Protein AF-G1VWC5-F1 (afdb_monomer_lite)

Structure (mmCIF, N/CA/C/O backbone):
data_AF-G1VWC5-F1
#
_entry.id   AF-G1VWC5-F1
#
loop_
_atom_site.group_PDB
_atom_site.id
_atom_site.type_symbol
_atom_site.label_atom_id
_atom_site.label_alt_id
_atom_site.label_comp_id
_atom_site.label_asym_id
_atom_site.label_entity_id
_atom_site.label_seq_id
_atom_site.pdbx_PDB_ins_code
_atom_site.Cartn_x
_atom_site.Cartn_y
_atom_site.Cartn_z
_atom_site.occupancy
_atom_site.B_iso_or_equiv
_atom_site.auth_seq_id
_atom_site.auth_comp_id
_atom_site.auth_asym_id
_atom_site.auth_atom_id
_atom_site.pdbx_PDB_model_num
ATOM 1 N N . MET A 1 1 ? 5.003 11.537 8.526 1.00 74.00 1 MET A N 1
ATOM 2 C CA . MET A 1 1 ? 4.311 10.299 8.932 1.00 74.00 1 MET A CA 1
ATOM 3 C C . MET A 1 1 ? 5.145 9.100 8.529 1.00 74.00 1 MET A C 1
ATOM 5 O O . MET A 1 1 ? 5.604 9.043 7.395 1.00 74.00 1 MET A O 1
ATOM 9 N N . ASN A 1 2 ? 5.349 8.162 9.444 1.00 90.38 2 ASN A N 1
ATOM 10 C CA . ASN A 1 2 ? 5.907 6.845 9.176 1.00 90.38 2 ASN A CA 1
ATOM 11 C C . ASN A 1 2 ? 4.805 5.872 8.699 1.00 90.38 2 ASN A C 1
ATOM 13 O O . ASN A 1 2 ? 3.610 6.143 8.827 1.00 90.38 2 ASN A O 1
ATOM 17 N N . LYS A 1 3 ? 5.200 4.713 8.159 1.00 87.88 3 LYS A N 1
ATOM 18 C CA . LYS A 1 3 ? 4.274 3.699 7.619 1.00 87.88 3 LYS A CA 1
ATOM 19 C C . LYS A 1 3 ? 3.221 3.238 8.637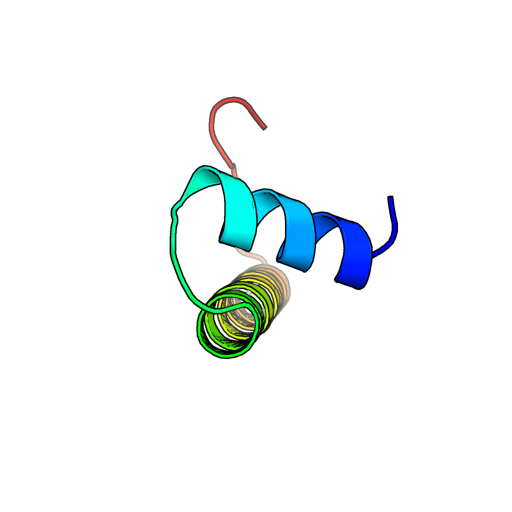 1.00 87.88 3 LYS A C 1
ATOM 21 O O . LYS A 1 3 ? 2.064 3.046 8.279 1.00 87.88 3 LYS A O 1
ATOM 26 N N . ASN A 1 4 ? 3.600 3.103 9.907 1.00 92.00 4 ASN A N 1
ATOM 27 C CA . ASN A 1 4 ? 2.685 2.666 10.961 1.00 92.00 4 ASN A CA 1
ATOM 28 C C . ASN A 1 4 ? 1.647 3.743 11.314 1.00 92.00 4 ASN A C 1
ATOM 30 O O . ASN A 1 4 ? 0.509 3.403 11.628 1.00 92.00 4 ASN A O 1
ATOM 34 N N . GLU A 1 5 ? 2.014 5.024 11.242 1.00 94.12 5 GLU A N 1
ATOM 35 C CA . GLU A 1 5 ? 1.081 6.145 11.407 1.00 94.12 5 GLU A CA 1
ATOM 36 C C . GLU A 1 5 ? 0.046 6.166 10.275 1.00 94.12 5 GLU A C 1
ATOM 38 O O . GLU A 1 5 ? -1.146 6.271 10.552 1.00 94.12 5 GLU A O 1
ATOM 43 N N . ILE A 1 6 ? 0.478 5.953 9.025 1.00 93.12 6 ILE A N 1
ATOM 44 C CA . ILE A 1 6 ? -0.416 5.856 7.857 1.00 93.12 6 ILE A CA 1
ATOM 45 C C . ILE A 1 6 ? -1.395 4.685 8.014 1.00 93.12 6 ILE A C 1
ATOM 47 O O . ILE A 1 6 ? -2.600 4.860 7.846 1.00 93.12 6 ILE A O 1
ATOM 51 N N . ILE A 1 7 ? -0.895 3.498 8.380 1.00 94.62 7 ILE A N 1
ATOM 52 C CA . ILE A 1 7 ? -1.731 2.303 8.581 1.00 94.62 7 ILE A CA 1
ATOM 53 C C . ILE A 1 7 ? -2.795 2.561 9.651 1.00 94.62 7 ILE A C 1
ATOM 55 O O . ILE A 1 7 ? -3.961 2.241 9.440 1.00 94.62 7 ILE A O 1
ATOM 59 N N . ARG A 1 8 ? -2.418 3.157 10.789 1.00 94.56 8 ARG A N 1
ATOM 60 C CA . ARG A 1 8 ? -3.370 3.463 11.867 1.00 94.56 8 ARG A CA 1
ATOM 61 C C . ARG A 1 8 ? -4.427 4.469 11.428 1.00 94.56 8 ARG A C 1
ATOM 63 O O . ARG A 1 8 ? -5.596 4.284 11.749 1.00 94.56 8 ARG A O 1
ATOM 70 N N . GLU A 1 9 ? -4.032 5.510 10.703 1.00 95.06 9 GLU A N 1
ATOM 71 C CA . GLU A 1 9 ? -4.964 6.539 10.246 1.00 95.06 9 GLU A CA 1
ATOM 72 C C . GLU A 1 9 ? -5.968 5.988 9.224 1.00 95.06 9 GLU A C 1
ATOM 74 O O . GLU A 1 9 ? -7.165 6.258 9.333 1.00 95.06 9 GLU A O 1
ATOM 79 N N . ILE A 1 10 ? -5.508 5.173 8.271 1.00 93.75 10 ILE A N 1
ATOM 80 C CA . ILE A 1 10 ? -6.375 4.528 7.276 1.00 93.75 10 ILE A CA 1
ATOM 81 C C . ILE A 1 10 ? -7.313 3.525 7.951 1.00 93.75 10 ILE A C 1
ATOM 83 O O . ILE A 1 10 ? -8.516 3.571 7.700 1.00 93.75 10 ILE A O 1
ATOM 87 N N . ALA A 1 11 ? -6.791 2.673 8.839 1.00 95.25 11 ALA A N 1
ATOM 88 C CA . ALA A 1 11 ? -7.589 1.705 9.589 1.00 95.25 11 ALA A CA 1
ATOM 89 C C . ALA A 1 11 ? -8.712 2.399 10.373 1.00 95.25 11 ALA A C 1
ATOM 91 O O . ALA A 1 11 ? -9.874 2.004 10.288 1.00 95.25 11 ALA A O 1
ATOM 92 N N . TYR A 1 12 ? -8.377 3.493 11.067 1.00 96.00 12 TYR A N 1
ATOM 93 C CA . TYR A 1 12 ? -9.339 4.298 11.814 1.00 96.00 12 TYR A CA 1
ATOM 94 C C . TYR A 1 12 ? -10.396 4.943 10.907 1.00 96.00 12 TYR A C 1
ATOM 96 O O . TYR A 1 12 ? -11.588 4.820 11.176 1.00 96.00 12 TYR A O 1
ATOM 104 N N . LYS A 1 13 ? -9.984 5.596 9.811 1.00 95.56 13 LYS A N 1
ATOM 105 C CA . LYS A 1 13 ? -10.901 6.279 8.881 1.00 95.56 13 LYS A CA 1
ATOM 106 C C . LYS A 1 13 ? -11.850 5.325 8.157 1.00 95.56 13 LYS A C 1
ATOM 108 O O . LYS A 1 13 ? -12.978 5.705 7.869 1.00 95.56 13 LYS A O 1
ATOM 113 N N . GLN A 1 14 ? -11.384 4.119 7.841 1.00 93.75 14 GLN A N 1
ATOM 114 C CA . GLN A 1 14 ? -12.140 3.125 7.078 1.00 93.75 14 GLN A CA 1
ATOM 115 C C . GLN A 1 14 ? -12.889 2.123 7.971 1.00 93.75 14 GLN A C 1
ATOM 117 O O . GLN A 1 14 ? -13.662 1.316 7.464 1.00 93.75 14 GLN A O 1
ATOM 122 N N . GLY A 1 15 ? -12.673 2.153 9.292 1.00 94.62 15 GLY A N 1
ATOM 123 C CA . GLY A 1 15 ? -13.307 1.223 10.232 1.00 94.62 15 GLY A CA 1
ATOM 124 C C . GLY A 1 15 ? -12.879 -0.236 10.042 1.00 94.62 15 GLY A C 1
ATOM 125 O O . GLY A 1 15 ? -13.640 -1.146 10.364 1.00 94.62 15 GLY A O 1
ATOM 126 N N . ILE A 1 16 ? -11.677 -0.469 9.510 1.00 94.38 16 ILE A N 1
ATOM 127 C CA . ILE A 1 16 ? -11.122 -1.806 9.255 1.00 94.38 16 ILE A CA 1
ATOM 128 C C . ILE A 1 16 ? -9.935 -2.080 10.179 1.00 94.38 16 ILE A C 1
ATOM 130 O O . ILE A 1 16 ? -9.339 -1.165 10.747 1.00 94.38 16 ILE A O 1
ATOM 134 N N . SER A 1 17 ? -9.562 -3.352 10.342 1.00 95.31 17 SER A N 1
ATOM 135 C CA . SER A 1 17 ? -8.446 -3.699 11.222 1.00 95.31 17 SER A CA 1
ATOM 136 C C . SER A 1 17 ? -7.105 -3.196 10.671 1.00 95.31 17 SER A C 1
ATOM 138 O O . SER A 1 17 ? -6.862 -3.155 9.459 1.00 95.31 17 SER A O 1
ATOM 140 N N . SER A 1 18 ? -6.191 -2.848 11.579 1.00 92.31 18 SER A N 1
ATOM 141 C CA . SER A 1 18 ? -4.820 -2.456 11.228 1.00 92.31 18 SER A CA 1
ATOM 142 C C . SER A 1 18 ? -4.056 -3.572 10.511 1.00 92.31 18 SER A C 1
ATOM 144 O O . SER A 1 18 ? -3.181 -3.285 9.702 1.00 92.31 18 SER A O 1
ATOM 146 N N . GLU A 1 19 ? -4.384 -4.837 10.790 1.00 93.69 19 GLU A N 1
ATOM 147 C CA . GLU A 1 19 ? -3.792 -6.003 10.126 1.00 93.69 19 GLU A CA 1
ATOM 148 C C . GLU A 1 19 ? -4.215 -6.087 8.656 1.00 93.69 19 GLU A C 1
ATOM 150 O O . GLU A 1 19 ? -3.360 -6.175 7.776 1.00 93.69 19 GLU A O 1
ATOM 155 N N . VAL A 1 20 ? -5.516 -5.951 8.382 1.00 94.06 20 VAL A N 1
ATOM 156 C CA . VAL A 1 20 ? -6.043 -5.904 7.010 1.00 94.06 20 VAL A CA 1
ATOM 157 C C . VAL A 1 20 ? -5.471 -4.696 6.267 1.00 94.06 20 VAL A C 1
ATOM 159 O O . VAL A 1 20 ? -4.997 -4.822 5.141 1.00 94.06 20 VAL A O 1
ATOM 162 N N . THR A 1 21 ? -5.428 -3.534 6.921 1.00 95.69 21 THR A N 1
ATOM 163 C CA . THR A 1 21 ? -4.858 -2.306 6.344 1.00 95.69 21 THR A CA 1
ATOM 164 C C . THR A 1 21 ? -3.379 -2.467 6.006 1.00 95.69 21 THR A C 1
ATOM 166 O O . THR A 1 21 ? -2.938 -2.037 4.943 1.00 95.69 21 THR A O 1
ATOM 169 N N . LYS A 1 22 ? -2.603 -3.110 6.885 1.00 95.75 22 LYS A N 1
ATOM 170 C CA . LYS A 1 22 ? -1.194 -3.411 6.629 1.00 95.75 22 LYS A CA 1
ATOM 171 C C . LYS A 1 22 ? -1.041 -4.280 5.380 1.00 95.75 22 LYS A C 1
ATOM 173 O O . LYS A 1 22 ? -0.240 -3.928 4.523 1.00 95.75 22 LYS A O 1
ATOM 178 N N . GLY A 1 23 ? -1.842 -5.340 5.250 1.00 95.38 23 GLY A N 1
ATOM 179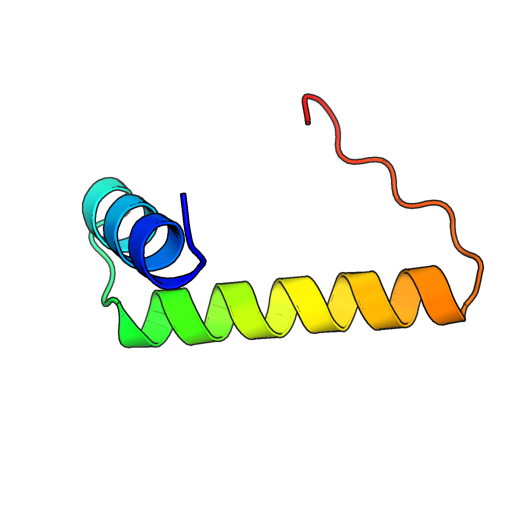 C CA . GLY A 1 23 ? -1.830 -6.203 4.066 1.00 95.38 23 GLY A CA 1
ATOM 180 C C . GLY A 1 23 ? -2.123 -5.441 2.770 1.00 95.38 23 GLY A C 1
ATOM 181 O O . GLY A 1 23 ? -1.399 -5.598 1.792 1.00 95.38 23 GLY A O 1
ATOM 182 N N . ILE A 1 24 ? -3.120 -4.551 2.784 1.00 95.06 24 ILE A N 1
ATOM 183 C CA . ILE A 1 24 ? -3.468 -3.711 1.625 1.00 95.06 24 ILE A CA 1
ATOM 184 C C . ILE A 1 24 ? -2.310 -2.774 1.249 1.00 95.06 24 ILE A C 1
ATOM 186 O O . ILE A 1 24 ? -1.970 -2.649 0.074 1.00 95.06 24 ILE A O 1
ATOM 190 N N . ILE A 1 25 ? -1.689 -2.118 2.233 1.00 93.50 25 ILE A N 1
ATOM 191 C CA . ILE A 1 25 ? -0.575 -1.190 1.993 1.00 93.50 25 ILE A CA 1
ATOM 192 C C . ILE A 1 25 ? 0.673 -1.925 1.495 1.00 93.50 25 ILE A C 1
ATOM 194 O O . ILE A 1 25 ? 1.357 -1.420 0.608 1.00 93.50 25 ILE A O 1
ATOM 198 N N . ASP A 1 26 ? 0.969 -3.103 2.044 1.00 94.62 26 ASP A N 1
ATOM 199 C CA . ASP A 1 26 ? 2.095 -3.928 1.602 1.00 94.62 26 ASP A CA 1
ATOM 200 C C . ASP A 1 26 ? 1.908 -4.352 0.134 1.00 94.62 26 ASP A C 1
ATOM 202 O O . ASP A 1 26 ? 2.784 -4.084 -0.689 1.00 94.62 26 ASP A O 1
ATOM 206 N N . GLN A 1 27 ? 0.726 -4.865 -0.226 1.00 95.62 27 GLN A N 1
ATOM 207 C CA . GLN A 1 27 ? 0.385 -5.227 -1.610 1.00 95.62 27 GLN A CA 1
ATOM 208 C C . GLN A 1 27 ? 0.427 -4.032 -2.570 1.00 95.62 27 GLN A C 1
ATOM 210 O O . GLN A 1 27 ? 0.877 -4.154 -3.708 1.00 95.62 27 GLN A O 1
ATOM 215 N N . PHE A 1 28 ? -0.029 -2.858 -2.126 1.00 93.31 28 PHE A N 1
ATOM 216 C CA . PHE A 1 28 ? 0.022 -1.639 -2.932 1.00 93.31 28 PHE A CA 1
ATOM 217 C C . PHE A 1 28 ? 1.464 -1.222 -3.254 1.00 93.31 28 PHE A C 1
ATOM 219 O O . PHE A 1 28 ? 1.764 -0.871 -4.395 1.00 93.31 28 PHE A O 1
ATOM 226 N N . ILE A 1 29 ? 2.364 -1.283 -2.269 1.00 92.44 29 ILE A N 1
ATOM 227 C CA . ILE A 1 29 ? 3.783 -0.956 -2.464 1.00 92.44 29 ILE A CA 1
ATOM 228 C C . ILE A 1 29 ? 4.441 -1.957 -3.418 1.00 92.44 29 ILE A C 1
ATOM 230 O O . ILE A 1 29 ? 5.173 -1.534 -4.313 1.00 92.44 29 ILE A O 1
ATOM 234 N N . GLU A 1 30 ? 4.169 -3.253 -3.255 1.00 95.31 30 GLU A N 1
ATOM 235 C CA . GLU A 1 30 ? 4.678 -4.300 -4.152 1.00 95.31 30 GLU A CA 1
ATOM 236 C C . GLU A 1 30 ? 4.225 -4.069 -5.596 1.00 95.31 30 GLU A C 1
ATOM 238 O O . GLU A 1 30 ? 5.057 -4.013 -6.500 1.00 95.31 30 GLU A O 1
ATOM 243 N N . LEU A 1 31 ? 2.932 -3.805 -5.807 1.00 93.75 31 LEU A N 1
ATOM 244 C CA . LEU A 1 31 ? 2.377 -3.533 -7.132 1.00 93.75 31 LEU A CA 1
ATOM 245 C C . LEU A 1 31 ? 3.053 -2.333 -7.814 1.00 93.75 31 LEU A C 1
ATOM 247 O O . LEU A 1 31 ? 3.373 -2.394 -9.002 1.00 93.75 31 LEU A O 1
ATOM 251 N N . ILE A 1 32 ? 3.281 -1.237 -7.084 1.00 92.62 32 ILE A N 1
ATOM 252 C CA . ILE A 1 32 ? 3.999 -0.072 -7.624 1.00 92.62 32 ILE A CA 1
ATOM 253 C C . ILE A 1 32 ? 5.450 -0.448 -7.941 1.00 92.62 32 ILE A C 1
ATOM 255 O O . ILE A 1 32 ? 5.956 -0.07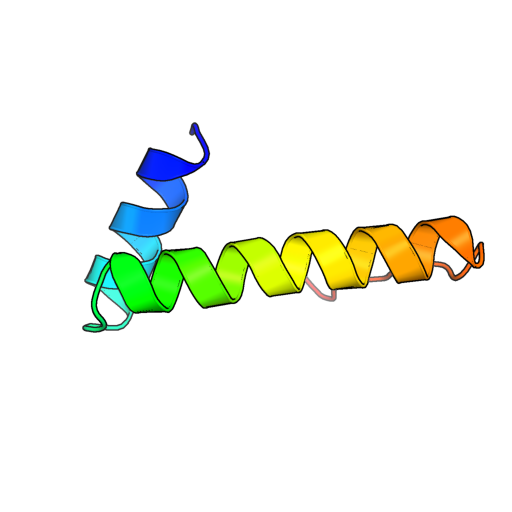4 -9.000 1.00 92.62 32 ILE A O 1
ATOM 259 N N . GLY A 1 33 ? 6.116 -1.194 -7.056 1.00 92.44 33 GLY A N 1
ATOM 260 C CA . GLY A 1 33 ? 7.476 -1.686 -7.272 1.00 92.44 33 GLY A CA 1
ATOM 261 C C . GLY A 1 33 ? 7.609 -2.472 -8.577 1.00 92.44 33 GLY A C 1
ATOM 262 O O . GLY A 1 33 ? 8.470 -2.155 -9.399 1.00 92.44 33 GLY A O 1
ATOM 263 N N . ASP A 1 34 ? 6.701 -3.418 -8.812 1.00 94.31 34 ASP A N 1
ATOM 264 C CA . ASP A 1 34 ? 6.667 -4.239 -10.024 1.00 94.31 34 ASP A CA 1
ATOM 265 C C . ASP A 1 34 ? 6.434 -3.399 -11.283 1.00 94.31 34 ASP A C 1
ATOM 267 O O . ASP A 1 34 ? 7.111 -3.565 -12.302 1.00 94.31 34 ASP A O 1
ATOM 271 N N . LYS A 1 35 ? 5.508 -2.440 -11.208 1.00 92.25 35 LYS A N 1
ATOM 272 C CA . LYS A 1 35 ? 5.188 -1.531 -12.313 1.00 92.25 35 LYS A CA 1
ATOM 273 C C . LYS A 1 35 ? 6.365 -0.618 -12.665 1.00 92.25 35 LYS A C 1
ATOM 275 O O . LYS A 1 35 ? 6.693 -0.454 -13.842 1.00 92.25 35 LYS A O 1
ATOM 280 N N . MET A 1 36 ? 7.075 -0.105 -11.660 1.00 89.62 36 MET A N 1
ATOM 281 C CA . MET A 1 36 ? 8.306 0.660 -11.871 1.00 89.62 36 MET A CA 1
ATOM 282 C C . MET A 1 36 ? 9.433 -0.204 -12.450 1.00 89.62 36 MET A C 1
ATOM 284 O O . MET A 1 36 ? 10.153 0.255 -13.339 1.00 89.62 36 MET A O 1
ATOM 288 N N . ALA A 1 37 ? 9.575 -1.458 -12.005 1.00 92.19 37 ALA A N 1
ATOM 289 C CA . ALA A 1 37 ? 10.570 -2.393 -12.536 1.00 92.19 37 ALA A CA 1
ATOM 290 C C . ALA A 1 37 ? 10.341 -2.696 -14.028 1.00 92.19 37 ALA A C 1
ATOM 292 O O . ALA A 1 37 ? 11.295 -2.801 -14.800 1.00 92.19 37 ALA A O 1
ATOM 293 N N . GLN A 1 38 ? 9.077 -2.736 -14.456 1.00 94.12 38 GLN A N 1
ATOM 294 C CA . GLN A 1 38 ? 8.676 -2.873 -15.861 1.00 94.12 38 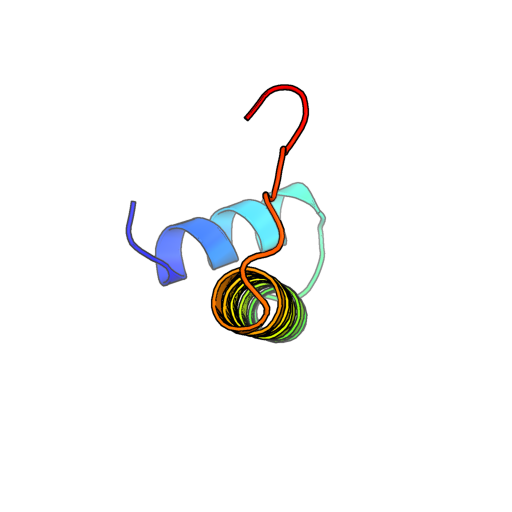GLN A CA 1
ATOM 295 C C . GLN A 1 38 ? 8.849 -1.578 -16.679 1.00 94.12 38 GLN A C 1
ATOM 297 O O . GLN A 1 38 ? 8.526 -1.549 -17.865 1.00 94.12 38 GLN A O 1
ATOM 302 N N . ARG A 1 39 ? 9.394 -0.509 -16.075 1.00 89.06 39 ARG A N 1
ATOM 303 C CA . ARG A 1 39 ? 9.512 0.843 -16.652 1.00 89.06 39 ARG A CA 1
ATOM 304 C C . ARG A 1 39 ? 8.165 1.442 -17.067 1.00 89.06 39 ARG A C 1
ATOM 306 O O . ARG A 1 39 ? 8.129 2.369 -17.880 1.00 89.06 39 ARG A O 1
ATOM 313 N N . GLU A 1 40 ? 7.065 0.948 -16.504 1.00 86.44 40 GLU A N 1
ATOM 314 C CA . GLU A 1 40 ? 5.756 1.552 -16.701 1.00 86.44 40 GLU A CA 1
ATOM 315 C C . GLU A 1 40 ? 5.678 2.845 -15.880 1.00 86.44 40 GLU A C 1
ATOM 317 O O . GLU A 1 40 ? 6.046 2.894 -14.704 1.00 86.44 40 GLU A O 1
ATOM 322 N N . LYS A 1 41 ? 5.207 3.929 -16.506 1.00 86.25 41 LYS A N 1
ATOM 323 C CA . LYS A 1 41 ? 4.920 5.171 -15.783 1.00 86.25 41 LYS A CA 1
ATOM 324 C C . LYS A 1 41 ? 3.643 4.985 -14.977 1.00 86.25 41 LYS A C 1
ATOM 326 O O . LYS A 1 41 ? 2.587 4.721 -15.544 1.00 86.25 41 LYS A O 1
ATOM 331 N N . ILE A 1 42 ? 3.743 5.192 -13.670 1.00 88.81 42 ILE A N 1
ATOM 332 C CA . ILE A 1 42 ? 2.597 5.171 -12.765 1.00 88.81 42 ILE A CA 1
ATOM 333 C C . ILE A 1 42 ? 2.148 6.612 -12.557 1.00 88.81 42 ILE A C 1
ATOM 335 O O . ILE A 1 42 ? 2.915 7.443 -12.075 1.00 88.81 42 ILE A O 1
ATOM 339 N N . GLN A 1 43 ? 0.907 6.905 -12.930 1.00 89.50 43 GLN A N 1
ATOM 340 C CA . GLN A 1 43 ? 0.263 8.178 -12.640 1.00 89.50 43 GLN A CA 1
ATOM 341 C C . GLN A 1 43 ? -0.901 7.920 -11.690 1.00 89.50 43 GLN A C 1
ATOM 343 O O . GLN A 1 43 ? -1.826 7.180 -12.022 1.00 89.50 43 GLN A O 1
ATOM 348 N N . ILE A 1 44 ? -0.850 8.533 -10.511 1.00 88.81 44 ILE A N 1
ATOM 349 C CA . ILE A 1 44 ? -1.927 8.471 -9.527 1.00 88.81 44 ILE A CA 1
ATOM 350 C C . ILE A 1 44 ? -2.663 9.807 -9.604 1.00 88.81 44 ILE A C 1
ATOM 352 O O . ILE 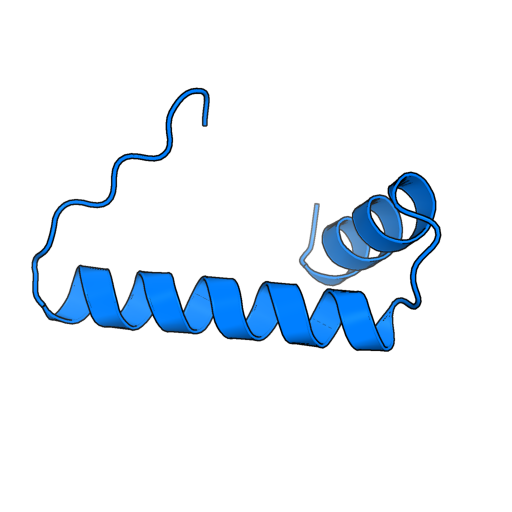A 1 44 ? -2.087 10.863 -9.361 1.00 88.81 44 ILE A O 1
ATOM 356 N N . ALA A 1 45 ? -3.924 9.781 -10.033 1.00 89.25 45 ALA A N 1
ATOM 357 C CA . ALA A 1 45 ? -4.703 10.999 -10.211 1.00 89.25 45 ALA A CA 1
ATOM 358 C C . ALA A 1 45 ? -4.983 11.667 -8.855 1.00 89.25 45 ALA A C 1
ATOM 360 O O . ALA A 1 45 ? -5.569 11.048 -7.970 1.00 89.25 45 ALA A O 1
ATOM 361 N N . GLY A 1 46 ? -4.589 12.936 -8.713 1.00 85.31 46 GLY A N 1
ATOM 362 C CA . GLY A 1 46 ? -4.808 13.706 -7.483 1.00 85.31 46 GLY A CA 1
ATOM 363 C C . GLY A 1 46 ? -3.861 13.359 -6.330 1.00 85.31 46 GLY A C 1
ATOM 364 O O . GLY A 1 46 ? -4.123 13.788 -5.207 1.00 85.31 46 GLY A O 1
ATOM 365 N N . PHE A 1 47 ? -2.795 12.604 -6.608 1.00 79.94 47 PHE A N 1
ATOM 366 C CA . PHE A 1 47 ? -1.679 12.358 -5.696 1.00 79.94 47 PHE A CA 1
ATOM 367 C C . PHE A 1 47 ? -0.422 13.093 -6.170 1.00 79.94 47 PHE A C 1
ATOM 369 O O . PHE A 1 47 ? -0.300 13.316 -7.399 1.00 79.94 47 PHE A O 1
#

Sequence (47 aa):
MNKNEIIREIAYKQGISSEVTKGIIDQFIELIGDKMAQREKIQIAGF

Foldseek 3Di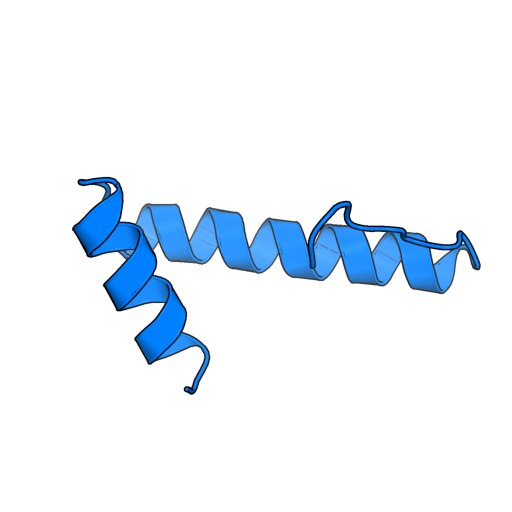:
DDPLVVLVVCCVVVVHDSVVSVVVVVVVVVVVVVCVVVVHDDDDPPD

Radius of gyration: 12.48 Å; chains: 1; bounding box: 24×20×29 Å

Secondary structure (DSSP, 8-state):
--HHHHHHHHHHHHT--HHHHHHHHHHHHHHHHHHHHTTPPP--TT-

pLDDT: mean 92.04, std 4.25, range [74.0, 96.0]